Protein AF-A0A7C5I4R0-F1 (afdb_monomer_lite)

Radius of gyration: 15.07 Å; chains: 1; bounding box: 35×37×36 Å

pLDDT: mean 80.83, std 16.65, range [43.81, 98.0]

Organism: NCBI:txid2052148

Foldseek 3Di:
DLDDDDDADPWDWDWDDKDQDPQQWIKTWTWYCRVAPRDIWIKIFIDHNSRHTPDIDTHDDHPDDDDPDPDDDDDPDD

Structure (mmCIF, N/CA/C/O backbone):
data_AF-A0A7C5I4R0-F1
#
_entry.id   AF-A0A7C5I4R0-F1
#
loop_
_atom_site.group_PDB
_atom_site.id
_atom_site.type_symbol
_atom_site.label_atom_id
_atom_site.label_alt_id
_atom_site.label_comp_id
_atom_site.label_asym_id
_atom_site.label_entity_id
_atom_site.label_seq_id
_atom_site.pdbx_PDB_ins_code
_atom_site.Cartn_x
_atom_site.Cartn_y
_atom_site.Cartn_z
_atom_site.occupancy
_atom_site.B_iso_or_equiv
_atom_site.auth_seq_id
_atom_site.auth_comp_id
_atom_site.auth_asym_id
_atom_site.auth_atom_id
_atom_site.pdbx_PDB_model_num
ATOM 1 N N . MET A 1 1 ? -21.036 -12.657 0.731 1.00 52.31 1 MET A N 1
ATOM 2 C CA . MET A 1 1 ? -19.804 -12.004 0.240 1.00 52.31 1 MET A CA 1
ATOM 3 C C . MET A 1 1 ? -19.904 -10.546 0.654 1.00 52.31 1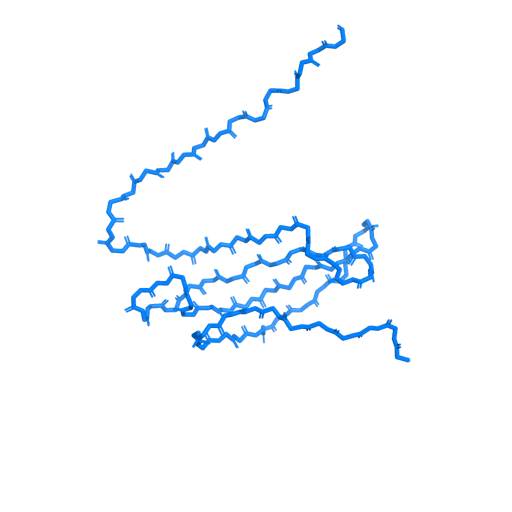 MET A C 1
ATOM 5 O O . MET A 1 1 ? -20.868 -9.922 0.236 1.00 52.31 1 MET A O 1
ATOM 9 N N . LEU A 1 2 ? -19.054 -10.063 1.572 1.00 74.06 2 LEU A N 1
ATOM 10 C CA . LEU A 1 2 ? -19.263 -8.749 2.208 1.00 74.06 2 LEU A CA 1
ATOM 11 C C . LEU A 1 2 ? -18.868 -7.583 1.280 1.00 74.06 2 LEU A C 1
ATOM 13 O O . LEU A 1 2 ? -19.587 -6.597 1.233 1.00 74.06 2 LEU A O 1
ATOM 17 N N . TRP A 1 3 ? -17.805 -7.727 0.480 1.00 86.44 3 TRP A N 1
ATOM 18 C CA . TRP A 1 3 ? -17.459 -6.847 -0.649 1.00 86.44 3 TRP A CA 1
ATOM 19 C C . TRP A 1 3 ? -16.286 -7.440 -1.450 1.00 86.44 3 TRP A C 1
ATOM 21 O O . TRP A 1 3 ? -15.628 -8.376 -0.997 1.00 86.44 3 TRP A O 1
ATOM 31 N N . TYR A 1 4 ? -16.021 -6.895 -2.641 1.00 85.81 4 TYR A N 1
ATOM 32 C CA . TYR A 1 4 ? -14.755 -7.072 -3.359 1.00 85.81 4 TYR A CA 1
ATOM 33 C C . TYR A 1 4 ? -14.305 -5.719 -3.928 1.00 85.81 4 TYR A C 1
ATOM 35 O O . TYR A 1 4 ? -15.134 -4.917 -4.364 1.00 85.81 4 TYR A O 1
ATOM 43 N N . LYS A 1 5 ? -12.999 -5.442 -3.880 1.00 87.00 5 LYS A N 1
ATOM 44 C CA . LYS A 1 5 ? -12.388 -4.203 -4.379 1.00 87.00 5 LYS A CA 1
ATOM 45 C C . LYS A 1 5 ? -11.058 -4.531 -5.042 1.00 87.00 5 LYS A C 1
ATOM 47 O O . LYS A 1 5 ? -10.352 -5.437 -4.607 1.00 87.00 5 LYS A O 1
ATOM 52 N N . THR A 1 6 ? -10.723 -3.776 -6.077 1.00 87.38 6 THR A N 1
ATOM 53 C CA . THR A 1 6 ? -9.434 -3.847 -6.766 1.00 87.38 6 THR A CA 1
ATOM 54 C C . THR A 1 6 ? -8.660 -2.571 -6.484 1.00 87.38 6 THR A C 1
ATOM 56 O O . THR A 1 6 ? -9.197 -1.477 -6.658 1.00 87.38 6 THR A O 1
ATOM 59 N N . PHE A 1 7 ? -7.406 -2.712 -6.062 1.00 84.31 7 PHE A N 1
ATOM 60 C CA . PHE A 1 7 ? -6.504 -1.594 -5.805 1.00 84.31 7 PHE A CA 1
ATOM 61 C C . PHE A 1 7 ? -5.270 -1.742 -6.686 1.00 84.31 7 PHE A C 1
ATOM 63 O O . PHE A 1 7 ? -4.650 -2.803 -6.694 1.00 84.31 7 PHE A O 1
ATOM 70 N N . GLY A 1 8 ? -4.944 -0.684 -7.420 1.00 78.19 8 GLY A N 1
ATOM 71 C CA . GLY A 1 8 ? -3.914 -0.691 -8.454 1.00 78.19 8 GLY A CA 1
ATOM 72 C C . GLY A 1 8 ? -4.292 0.218 -9.622 1.00 78.19 8 GLY A C 1
ATOM 73 O O . GLY A 1 8 ? -5.363 0.835 -9.608 1.00 78.19 8 GLY A O 1
ATOM 74 N N . TRP A 1 9 ? -3.411 0.316 -10.613 1.00 75.25 9 TRP A N 1
ATOM 75 C CA . TRP A 1 9 ? -3.630 1.075 -11.847 1.00 75.25 9 TRP A CA 1
ATOM 76 C C . TRP A 1 9 ? -3.209 0.257 -13.081 1.00 75.25 9 TRP A C 1
ATOM 78 O O . TRP A 1 9 ? -3.454 -0.941 -13.139 1.00 75.25 9 TRP A O 1
ATOM 88 N N . LEU A 1 10 ? -2.643 0.905 -14.104 1.00 73.06 10 LEU A N 1
ATOM 89 C CA . LEU A 1 10 ? -2.285 0.287 -15.389 1.00 73.06 10 LEU A CA 1
ATOM 90 C C . LEU A 1 10 ? -1.001 -0.568 -15.354 1.00 73.06 10 LEU A C 1
ATOM 92 O O . LEU A 1 10 ? -0.695 -1.217 -16.352 1.00 73.06 10 LEU A O 1
ATOM 96 N N . GLY A 1 11 ? -0.227 -0.532 -14.266 1.00 71.75 11 GLY A N 1
ATO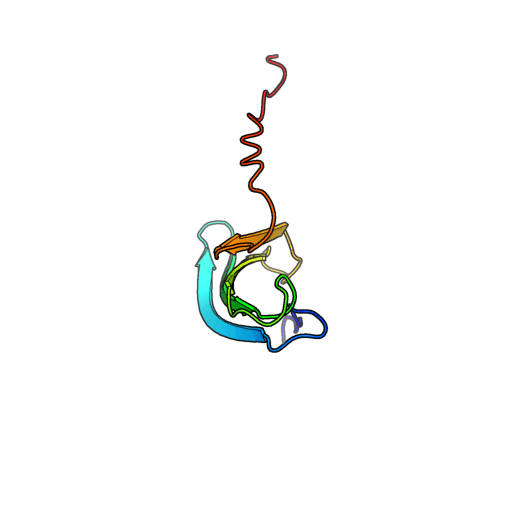M 97 C CA . GLY A 1 11 ? 1.019 -1.289 -14.112 1.00 71.75 11 GLY A CA 1
ATOM 98 C C . GLY A 1 11 ? 0.828 -2.664 -13.466 1.00 71.75 11 GLY A C 1
ATOM 99 O O . GLY A 1 11 ? -0.274 -3.048 -13.078 1.00 71.75 11 GLY A O 1
ATOM 100 N N . ASN A 1 12 ? 1.927 -3.415 -13.324 1.00 79.25 12 ASN A N 1
ATOM 101 C CA . ASN A 1 12 ? 1.909 -4.684 -12.599 1.00 79.25 12 ASN A CA 1
ATOM 102 C C . ASN A 1 12 ? 1.811 -4.427 -11.092 1.00 79.25 12 ASN A C 1
ATOM 104 O O . ASN A 1 12 ? 2.772 -3.987 -10.453 1.00 79.25 12 ASN A O 1
ATOM 108 N N . ASP A 1 13 ? 0.649 -4.746 -10.529 1.00 84.12 13 ASP A N 1
ATOM 109 C CA . ASP A 1 13 ? 0.363 -4.601 -9.109 1.00 84.12 13 ASP A CA 1
ATOM 110 C C . ASP A 1 13 ? 0.122 -5.981 -8.488 1.00 84.12 13 ASP A C 1
ATOM 112 O O . ASP A 1 13 ? -0.680 -6.780 -8.972 1.00 84.12 13 ASP A O 1
ATOM 116 N N . LEU A 1 14 ? 0.846 -6.285 -7.411 1.00 87.62 14 LEU A N 1
ATOM 117 C CA . LEU A 1 14 ? 0.785 -7.581 -6.735 1.00 87.62 14 LEU A CA 1
ATOM 118 C C . LEU A 1 14 ? 0.610 -7.37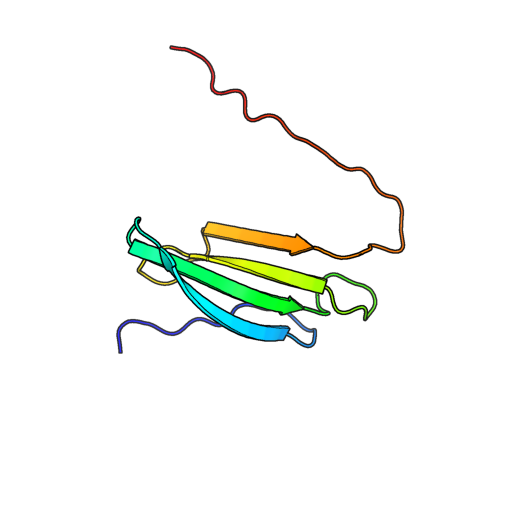3 -5.237 1.00 87.62 14 LEU A C 1
ATOM 120 O O . LEU A 1 14 ? 1.454 -6.752 -4.595 1.00 87.62 14 LEU A O 1
ATOM 124 N N . ALA A 1 15 ? -0.473 -7.917 -4.683 1.00 91.19 15 ALA A N 1
ATOM 125 C CA . ALA A 1 15 ? -0.676 -7.990 -3.242 1.00 91.19 15 ALA A CA 1
ATOM 126 C C . ALA A 1 15 ? 0.100 -9.183 -2.669 1.00 91.19 15 ALA A C 1
ATOM 128 O O . ALA A 1 15 ? 0.014 -10.294 -3.190 1.00 91.19 15 ALA A O 1
ATOM 129 N N . SER A 1 16 ? 0.833 -8.950 -1.583 1.00 94.19 16 SER A N 1
ATOM 130 C CA . SER A 1 16 ? 1.655 -9.969 -0.919 1.00 94.19 16 SER A CA 1
ATOM 131 C C . SER A 1 16 ? 1.107 -10.357 0.451 1.00 94.19 16 SER A C 1
ATOM 133 O O . SER A 1 16 ? 1.320 -11.479 0.900 1.00 94.19 16 SER A O 1
ATOM 135 N N . SER A 1 17 ? 0.436 -9.434 1.143 1.00 96.06 17 SER A N 1
ATOM 136 C CA . SER A 1 17 ? -0.119 -9.671 2.476 1.00 96.06 17 SER A CA 1
ATOM 137 C C . SER A 1 17 ? -1.306 -8.757 2.762 1.00 96.06 17 SER A C 1
ATOM 139 O O . SER A 1 17 ? -1.368 -7.628 2.268 1.00 96.06 17 SER A O 1
ATOM 141 N N . VAL A 1 18 ? -2.227 -9.244 3.591 1.00 96.31 18 VAL A N 1
ATOM 142 C CA . VAL A 1 18 ? -3.357 -8.487 4.128 1.00 96.31 18 VAL A CA 1
ATOM 143 C C . VAL A 1 18 ? -3.508 -8.781 5.616 1.00 96.31 18 VAL A C 1
ATOM 145 O O . VAL A 1 18 ? -3.397 -9.926 6.046 1.00 96.31 18 VAL A O 1
ATOM 148 N N . GLN A 1 19 ? -3.778 -7.742 6.401 1.00 98.00 19 GLN A N 1
ATOM 149 C CA . GLN A 1 19 ? -3.983 -7.839 7.841 1.00 98.00 19 GLN A CA 1
ATOM 150 C C . GLN A 1 19 ? -5.136 -6.930 8.266 1.00 98.00 19 GLN A C 1
ATOM 152 O O . GLN A 1 19 ? -5.139 -5.740 7.949 1.00 98.00 19 GLN A O 1
ATOM 157 N N . GLN A 1 20 ? -6.102 -7.471 9.013 1.00 97.44 20 GLN 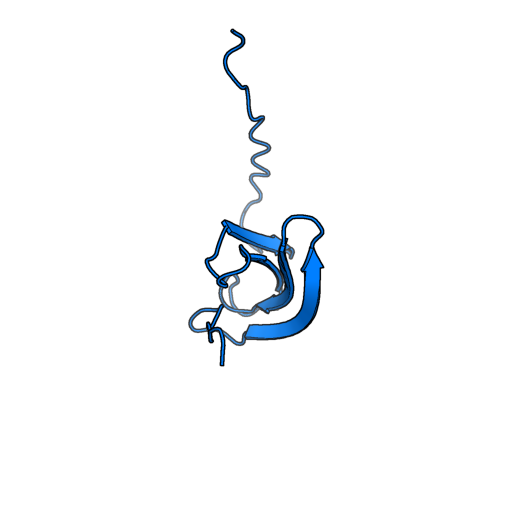A N 1
ATOM 158 C CA . GLN A 1 20 ? -7.122 -6.644 9.657 1.00 97.44 20 GLN A CA 1
ATOM 159 C C . GLN A 1 20 ? -6.478 -5.806 10.768 1.00 97.44 20 GLN A C 1
ATOM 161 O O . GLN A 1 20 ? -5.631 -6.300 11.519 1.00 97.44 20 GLN A O 1
ATOM 166 N N . THR A 1 21 ? -6.874 -4.544 10.869 1.00 97.25 21 THR A N 1
ATOM 167 C CA . THR A 1 21 ? -6.405 -3.596 11.881 1.00 97.25 21 THR A CA 1
ATOM 168 C C . THR A 1 21 ? -7.383 -3.489 13.049 1.00 97.25 21 THR A C 1
ATOM 170 O O . THR A 1 21 ? -8.556 -3.835 12.939 1.00 97.25 21 THR A O 1
ATOM 173 N N . GLN A 1 22 ? -6.905 -2.977 14.185 1.00 97.62 22 GLN A N 1
ATOM 174 C CA . GLN A 1 22 ? -7.703 -2.864 15.417 1.00 97.62 22 GLN A CA 1
ATOM 175 C C . GLN A 1 22 ? -8.916 -1.929 15.285 1.00 97.62 22 GLN A C 1
ATOM 177 O O . GLN A 1 22 ? -9.899 -2.101 15.994 1.00 97.62 22 GLN A O 1
ATOM 182 N N . ASP A 1 23 ? -8.860 -0.965 14.364 1.00 97.44 23 ASP A N 1
ATOM 183 C CA . ASP A 1 23 ? -9.965 -0.054 14.033 1.00 97.44 23 ASP A CA 1
ATOM 184 C C . ASP A 1 23 ? -11.031 -0.691 13.112 1.00 97.44 23 ASP A C 1
ATOM 186 O O . ASP A 1 23 ? -11.932 0.000 12.646 1.00 97.44 23 ASP A O 1
ATOM 190 N N . GLY A 1 24 ? -10.924 -1.991 12.817 1.00 96.56 24 GLY A N 1
ATOM 191 C CA . GLY A 1 24 ? -11.885 -2.737 12.005 1.00 96.56 24 GLY A CA 1
ATOM 192 C C . GLY A 1 24 ? -11.653 -2.675 10.493 1.00 96.56 24 GLY A C 1
ATOM 193 O O . GLY A 1 24 ? -12.374 -3.348 9.761 1.00 96.56 24 GLY A O 1
ATOM 194 N N . GLY A 1 25 ? -10.655 -1.924 10.016 1.00 97.25 25 GLY A N 1
ATOM 195 C CA . GLY A 1 25 ? -10.265 -1.905 8.602 1.00 97.25 25 GLY A CA 1
ATOM 196 C C . GLY A 1 25 ? -9.175 -2.916 8.232 1.00 97.25 25 GLY A C 1
ATOM 197 O O . GLY A 1 25 ? -8.909 -3.863 8.970 1.00 97.25 25 GLY A O 1
ATOM 198 N N . TYR A 1 26 ? -8.503 -2.692 7.098 1.00 97.12 26 TYR A N 1
ATOM 199 C CA . TYR A 1 26 ? -7.447 -3.583 6.598 1.00 97.12 26 TYR A CA 1
ATOM 200 C C . TYR A 1 26 ? -6.204 -2.815 6.148 1.00 97.12 26 TYR A C 1
ATOM 202 O O . TYR A 1 26 ? -6.304 -1.726 5.584 1.00 97.12 26 TYR A O 1
ATOM 210 N N . ILE A 1 27 ? -5.029 -3.401 6.373 1.00 97.62 27 ILE A N 1
ATOM 211 C CA . ILE A 1 27 ? -3.764 -3.014 5.745 1.00 97.62 27 ILE A CA 1
ATOM 212 C C . ILE A 1 27 ? -3.406 -4.070 4.708 1.00 97.62 27 ILE A C 1
ATOM 214 O O . ILE A 1 27 ? -3.390 -5.261 5.017 1.00 97.62 27 ILE A O 1
ATOM 218 N N . ILE A 1 28 ? -3.095 -3.629 3.494 1.00 97.00 28 ILE A N 1
ATOM 219 C CA . ILE A 1 28 ? -2.638 -4.479 2.395 1.00 97.00 28 ILE A CA 1
ATOM 220 C C . ILE A 1 28 ? -1.242 -4.009 2.002 1.00 97.00 28 ILE A C 1
ATOM 222 O 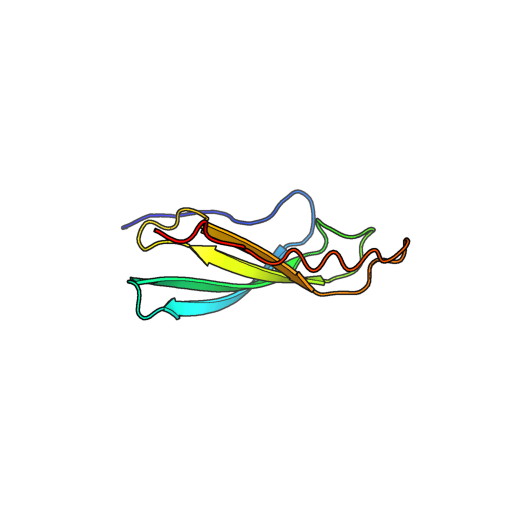O . ILE A 1 28 ? -1.025 -2.819 1.765 1.00 97.00 28 ILE A O 1
ATOM 226 N N . ALA A 1 29 ? -0.300 -4.943 1.945 1.00 96.06 29 ALA A N 1
ATOM 227 C CA . ALA A 1 29 ? 1.063 -4.703 1.500 1.00 96.06 29 ALA A CA 1
ATOM 228 C C . ALA A 1 29 ? 1.328 -5.479 0.213 1.00 96.06 29 ALA A C 1
ATOM 230 O O . ALA A 1 29 ? 0.931 -6.638 0.065 1.00 96.06 29 ALA A O 1
ATOM 231 N N . GLY A 1 30 ? 2.028 -4.843 -0.712 1.00 93.94 30 GLY A N 1
ATOM 232 C CA . GLY A 1 30 ? 2.335 -5.415 -2.006 1.00 93.94 30 GLY A CA 1
ATOM 233 C C . GLY A 1 30 ? 3.376 -4.601 -2.746 1.00 93.94 30 GLY A C 1
ATOM 234 O O . GLY A 1 30 ? 4.144 -3.837 -2.159 1.00 93.94 30 GLY A O 1
ATOM 235 N N . THR A 1 31 ? 3.382 -4.758 -4.056 1.00 91.50 31 THR A N 1
ATOM 236 C CA . THR A 1 31 ? 4.252 -4.019 -4.958 1.00 91.50 31 THR A CA 1
ATOM 237 C C . THR A 1 31 ? 3.465 -3.425 -6.105 1.00 91.50 31 THR A C 1
ATOM 239 O O . THR A 1 31 ? 2.482 -4.025 -6.534 1.00 91.50 31 THR A O 1
ATOM 242 N N . THR A 1 32 ? 3.945 -2.306 -6.627 1.00 89.44 32 THR A N 1
ATOM 243 C CA . THR A 1 32 ? 3.356 -1.596 -7.755 1.00 89.44 32 THR A CA 1
ATOM 244 C C . THR A 1 32 ? 4.435 -1.105 -8.708 1.00 89.44 32 THR A C 1
ATOM 246 O O . THR A 1 32 ? 5.462 -0.584 -8.276 1.00 89.44 32 THR A O 1
ATOM 249 N N . GLU A 1 33 ? 4.198 -1.254 -10.005 1.00 87.31 33 GLU A N 1
ATOM 250 C CA . GLU A 1 33 ? 4.967 -0.589 -11.070 1.00 87.31 33 GLU A CA 1
ATOM 251 C C . GLU A 1 33 ? 4.217 0.637 -11.620 1.00 87.31 33 GLU A C 1
ATOM 253 O O . GLU A 1 33 ? 4.746 1.395 -12.425 1.00 87.31 33 GLU A O 1
ATOM 258 N N . SER A 1 34 ? 2.986 0.873 -11.153 1.00 80.44 34 SER A N 1
ATOM 259 C CA . SER A 1 34 ? 2.085 1.916 -11.658 1.00 80.44 34 SER A CA 1
ATOM 260 C C . SER A 1 34 ? 2.538 3.351 -11.351 1.00 80.44 34 SER A C 1
ATOM 262 O O . SER A 1 34 ? 2.067 4.292 -11.986 1.00 80.44 34 SER A O 1
ATOM 264 N N . TYR A 1 35 ? 3.421 3.542 -10.366 1.00 74.19 35 TYR A N 1
ATOM 265 C CA . TYR A 1 35 ? 3.832 4.866 -9.863 1.00 74.19 35 TYR A CA 1
ATOM 266 C C . TYR A 1 35 ? 5.305 5.204 -10.137 1.00 74.19 35 TYR A C 1
ATOM 268 O O . TYR A 1 35 ? 5.839 6.187 -9.609 1.00 74.19 35 TYR A O 1
ATOM 276 N N . SER A 1 36 ? 5.957 4.400 -10.970 1.00 71.62 36 SER A N 1
ATOM 277 C CA . SER A 1 36 ? 7.345 4.544 -11.394 1.00 71.62 36 SER A CA 1
ATOM 278 C C . SER A 1 36 ? 7.444 4.385 -12.916 1.00 71.62 36 SER A C 1
ATOM 280 O O . SER A 1 36 ? 6.483 4.005 -13.583 1.00 71.62 36 SER A O 1
ATOM 282 N N . ARG A 1 37 ? 8.618 4.656 -13.496 1.00 72.88 37 ARG A N 1
ATOM 283 C CA . ARG A 1 37 ? 8.885 4.388 -14.920 1.00 72.88 37 ARG A CA 1
ATOM 284 C C . ARG A 1 37 ? 9.274 2.918 -15.155 1.00 72.88 37 ARG A C 1
ATOM 286 O O . ARG A 1 37 ? 10.254 2.650 -15.840 1.00 72.88 37 ARG A O 1
ATOM 293 N N . GLY A 1 38 ? 8.516 1.986 -14.573 1.00 72.19 38 GLY A N 1
ATOM 294 C CA . GLY A 1 38 ? 8.743 0.537 -14.683 1.00 72.19 38 GLY A CA 1
ATOM 295 C C . GLY A 1 38 ? 9.502 -0.103 -13.514 1.00 72.19 38 GLY A C 1
ATOM 296 O O . GLY A 1 38 ? 9.699 -1.313 -13.519 1.00 72.19 38 GLY A O 1
ATOM 297 N N . ASP A 1 39 ? 9.891 0.667 -12.494 1.00 79.88 39 ASP A N 1
ATOM 298 C CA . ASP A 1 39 ? 10.541 0.127 -11.295 1.00 79.88 39 ASP A CA 1
ATOM 299 C C . ASP A 1 39 ? 9.534 -0.340 -10.249 1.00 79.88 39 ASP A C 1
ATOM 301 O O . ASP A 1 39 ? 8.629 0.386 -9.833 1.00 79.88 39 ASP A O 1
ATOM 305 N N . ARG A 1 40 ? 9.733 -1.535 -9.720 1.00 85.44 40 ARG A N 1
ATOM 306 C CA . ARG A 1 40 ? 8.840 -2.078 -8.704 1.00 85.44 40 ARG A CA 1
ATOM 307 C C . ARG A 1 40 ? 8.998 -1.341 -7.369 1.00 85.44 40 ARG A C 1
ATOM 309 O O . ARG A 1 40 ? 10.043 -1.411 -6.728 1.00 85.44 40 ARG A O 1
ATOM 316 N N . GLN A 1 41 ? 7.944 -0.661 -6.927 1.00 88.19 41 GLN A N 1
ATOM 317 C CA . GLN A 1 41 ? 7.870 0.028 -5.635 1.00 88.19 41 GLN A CA 1
ATOM 318 C C . GLN A 1 41 ? 7.030 -0.779 -4.645 1.00 88.19 41 GLN A C 1
ATOM 320 O O . GLN A 1 41 ? 6.118 -1.503 -5.039 1.00 88.19 41 GLN A O 1
ATOM 325 N N . VAL A 1 42 ? 7.291 -0.641 -3.346 1.00 91.06 42 VAL A N 1
ATOM 326 C CA . VAL A 1 42 ? 6.387 -1.138 -2.299 1.00 91.06 42 VAL A CA 1
ATOM 327 C C . VAL A 1 42 ? 5.098 -0.331 -2.351 1.00 91.06 42 VAL A C 1
ATOM 329 O O . VAL A 1 42 ? 5.148 0.896 -2.424 1.00 91.06 42 VAL A O 1
ATOM 332 N N . TYR A 1 43 ? 3.957 -1.006 -2.256 1.00 92.00 43 TYR A N 1
ATOM 333 C CA . TYR A 1 43 ? 2.638 -0.394 -2.198 1.00 92.00 43 TYR A CA 1
ATOM 334 C C . TYR A 1 43 ? 1.939 -0.783 -0.898 1.00 92.00 43 TYR A C 1
ATOM 336 O O . TYR A 1 43 ? 1.747 -1.966 -0.619 1.00 92.00 43 TYR A O 1
ATOM 344 N N . LEU A 1 44 ? 1.587 0.216 -0.091 1.00 95.25 44 LEU A N 1
ATOM 345 C CA . LEU A 1 44 ? 0.887 0.037 1.174 1.00 95.25 44 LEU A CA 1
ATOM 346 C C . LEU A 1 44 ? -0.472 0.726 1.097 1.00 95.25 44 LEU A C 1
ATOM 348 O O . LEU A 1 44 ? -0.540 1.924 0.830 1.00 95.25 44 LEU A O 1
ATOM 352 N N . ILE A 1 45 ? -1.538 -0.019 1.354 1.00 95.69 45 ILE A N 1
ATOM 353 C CA . ILE A 1 45 ? -2.924 0.447 1.285 1.00 95.69 45 ILE A CA 1
ATOM 354 C C . ILE A 1 45 ? -3.575 0.272 2.654 1.00 95.69 45 ILE A C 1
ATOM 356 O O . ILE A 1 45 ? -3.377 -0.751 3.310 1.00 95.69 45 ILE A O 1
ATOM 360 N N . LYS A 1 46 ? -4.395 1.245 3.052 1.00 97.44 46 LYS A N 1
ATOM 361 C CA . LYS A 1 46 ? -5.286 1.165 4.209 1.00 97.44 46 LYS A CA 1
ATOM 362 C C . LYS A 1 46 ? -6.727 1.375 3.771 1.00 97.44 46 LYS A C 1
ATOM 364 O O . LYS A 1 46 ? -7.025 2.359 3.092 1.00 97.44 46 LYS A O 1
ATOM 369 N N . THR A 1 47 ? -7.614 0.491 4.211 1.00 97.62 47 THR A N 1
ATOM 370 C CA . THR A 1 47 ? -9.063 0.618 4.030 1.00 97.62 47 THR A CA 1
ATOM 371 C C . THR A 1 47 ? -9.801 0.731 5.362 1.00 97.62 47 THR A C 1
ATOM 373 O O . THR A 1 47 ? -9.246 0.435 6.430 1.00 97.62 47 THR A O 1
ATOM 376 N N . ASP A 1 48 ? -11.069 1.123 5.291 1.00 97.12 48 ASP A N 1
ATOM 377 C CA . ASP A 1 48 ? -12.052 0.852 6.341 1.00 97.12 48 ASP A CA 1
ATOM 378 C C . ASP A 1 48 ? -12.523 -0.623 6.299 1.00 97.12 48 ASP A C 1
ATOM 380 O O . ASP A 1 48 ? -11.959 -1.447 5.565 1.00 97.12 48 ASP A O 1
ATOM 384 N N . GLY A 1 49 ? -13.519 -0.968 7.123 1.00 95.94 49 GLY A N 1
ATOM 385 C CA . GLY A 1 49 ? -14.095 -2.319 7.191 1.00 95.94 49 GLY A CA 1
ATOM 386 C C . GLY A 1 49 ? -14.910 -2.727 5.957 1.00 95.94 49 GLY A C 1
ATOM 387 O O . GLY A 1 49 ? -15.029 -3.919 5.666 1.00 95.94 49 GLY A O 1
ATOM 388 N N . ASP A 1 50 ? -15.395 -1.753 5.185 1.00 95.38 50 ASP A N 1
ATOM 389 C CA . ASP A 1 50 ? -16.167 -1.949 3.950 1.00 95.38 50 ASP A CA 1
ATOM 390 C C . ASP A 1 50 ? -15.272 -1.976 2.695 1.00 95.38 50 ASP A C 1
ATOM 392 O O . ASP A 1 50 ? -15.746 -2.070 1.558 1.00 95.38 50 ASP A O 1
ATOM 396 N N . GLY A 1 51 ? -13.953 -1.894 2.892 1.00 93.94 51 GLY A N 1
ATOM 397 C CA . GLY A 1 51 ? -12.969 -1.907 1.819 1.00 93.94 51 GLY A CA 1
ATOM 398 C C . GLY A 1 51 ? -12.844 -0.573 1.086 1.00 93.94 51 GLY A C 1
ATOM 399 O O . GLY A 1 51 ? -12.282 -0.535 -0.007 1.00 93.94 51 GLY A O 1
ATOM 400 N N . ASN A 1 52 ? -13.343 0.537 1.626 1.00 95.12 52 ASN A N 1
ATOM 401 C CA . ASN A 1 52 ? -13.103 1.848 1.027 1.00 95.12 52 ASN A CA 1
ATOM 402 C C . ASN A 1 52 ? -11.684 2.315 1.346 1.00 95.12 52 ASN A C 1
ATOM 404 O O . ASN A 1 52 ? -11.210 2.203 2.477 1.00 95.12 52 ASN A O 1
ATOM 408 N N . LEU A 1 53 ? -11.000 2.848 0.333 1.00 94.94 53 LEU A N 1
ATOM 409 C CA . LEU A 1 53 ? -9.640 3.357 0.460 1.00 94.94 53 LEU A CA 1
ATOM 410 C C . LEU A 1 53 ? -9.608 4.568 1.398 1.00 94.94 53 LEU A C 1
ATOM 412 O O . LEU A 1 53 ? -10.225 5.590 1.108 1.00 94.94 53 LEU A O 1
ATOM 416 N N . LEU A 1 54 ? -8.837 4.472 2.478 1.00 96.44 54 LEU A N 1
ATOM 417 C CA . LEU A 1 54 ? -8.563 5.600 3.369 1.00 96.44 54 LEU A CA 1
ATOM 418 C C . LEU A 1 54 ? -7.291 6.328 2.938 1.00 96.44 54 LEU A C 1
ATOM 420 O O . LEU A 1 54 ? -7.270 7.552 2.839 1.00 96.44 54 LEU A O 1
ATOM 424 N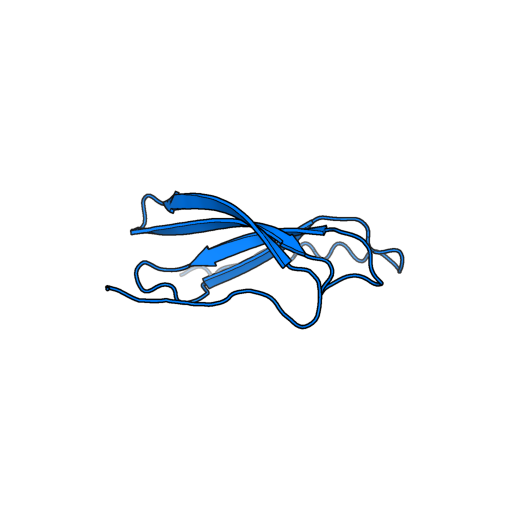 N . TRP A 1 55 ? -6.222 5.578 2.667 1.00 95.38 55 TRP A N 1
ATOM 425 C CA . TRP A 1 55 ? -4.985 6.115 2.107 1.00 95.38 55 TRP A CA 1
ATOM 426 C C . TRP A 1 55 ? -4.145 5.015 1.463 1.00 95.38 55 TRP A C 1
ATOM 428 O O . TRP A 1 55 ? -4.298 3.828 1.753 1.00 95.38 55 TRP A O 1
ATOM 438 N N . HIS A 1 56 ? -3.196 5.432 0.628 1.00 93.50 56 HIS A N 1
ATOM 439 C CA . HIS A 1 56 ? -2.124 4.575 0.144 1.00 93.50 56 HIS A CA 1
ATOM 440 C C . HIS A 1 56 ? -0.772 5.294 0.208 1.00 93.50 56 HIS A C 1
ATOM 442 O O . HIS A 1 56 ? -0.700 6.525 0.240 1.00 93.50 56 HIS A O 1
ATOM 448 N N . LYS A 1 57 ? 0.310 4.520 0.246 1.00 91.19 57 LYS A N 1
ATOM 449 C CA . LYS A 1 57 ? 1.693 5.000 0.200 1.00 91.19 57 LYS A CA 1
ATOM 450 C C . LYS A 1 57 ? 2.509 4.116 -0.726 1.00 91.19 57 LYS A C 1
ATOM 452 O O . LYS A 1 57 ? 2.315 2.902 -0.742 1.00 91.19 57 LYS A O 1
ATOM 457 N N . THR A 1 58 ? 3.431 4.727 -1.457 1.00 89.31 58 THR A N 1
ATOM 458 C CA . THR A 1 58 ? 4.449 4.002 -2.212 1.00 89.31 58 THR A CA 1
ATOM 459 C C . THR A 1 58 ? 5.823 4.270 -1.621 1.00 89.31 58 THR A C 1
ATOM 461 O O . THR A 1 58 ? 6.117 5.391 -1.201 1.00 89.31 58 THR A O 1
ATOM 464 N N . PHE A 1 59 ? 6.655 3.233 -1.557 1.00 86.31 59 PHE A N 1
ATOM 465 C CA . PHE A 1 59 ? 8.036 3.342 -1.098 1.00 86.31 59 PHE A CA 1
ATOM 466 C C . PHE A 1 59 ? 8.964 2.707 -2.126 1.00 86.31 59 PHE A C 1
ATOM 468 O O . PHE A 1 59 ? 8.814 1.544 -2.492 1.00 86.31 59 PHE A O 1
ATOM 475 N N . GLY A 1 60 ? 9.924 3.484 -2.597 1.00 80.50 60 GLY A N 1
ATOM 476 C CA . GLY A 1 60 ? 10.875 3.090 -3.624 1.00 80.50 60 GLY A CA 1
ATOM 477 C C . GLY A 1 60 ? 11.572 4.329 -4.159 1.00 80.50 60 GLY A C 1
ATOM 478 O O . GLY A 1 60 ? 11.158 5.456 -3.871 1.00 80.50 60 GLY A O 1
ATOM 479 N N . TRP A 1 61 ? 12.646 4.136 -4.912 1.00 66.75 61 TRP A N 1
ATOM 480 C CA . TRP A 1 61 ? 13.345 5.261 -5.510 1.00 66.75 61 TRP A CA 1
ATOM 481 C C . TRP A 1 61 ? 12.538 5.820 -6.681 1.00 66.75 61 TRP A C 1
ATOM 483 O O . TRP A 1 61 ? 11.992 5.083 -7.502 1.00 66.75 61 TRP A O 1
ATOM 493 N N . LYS A 1 62 ? 12.431 7.147 -6.727 1.00 64.19 62 LYS A N 1
ATOM 494 C CA . LYS A 1 62 ? 12.040 7.873 -7.929 1.00 64.19 62 LYS A CA 1
ATOM 495 C C . LYS A 1 62 ? 13.332 8.363 -8.561 1.00 64.19 62 LYS A C 1
ATOM 497 O O . LYS A 1 62 ? 14.093 9.066 -7.905 1.00 64.19 62 LYS A O 1
ATOM 502 N N . TYR A 1 63 ? 13.579 7.990 -9.811 1.00 58.00 63 TYR A N 1
ATOM 503 C CA . TYR A 1 63 ? 14.755 8.447 -10.553 1.00 58.00 63 TYR A CA 1
ATOM 504 C C . TYR A 1 63 ? 14.725 9.941 -10.916 1.00 58.00 63 TYR A C 1
ATOM 506 O O . TYR A 1 63 ? 15.661 10.419 -11.543 1.00 58.00 63 TYR A O 1
ATOM 514 N N . GLU A 1 64 ? 13.708 10.702 -10.507 1.00 54.59 64 GLU A N 1
ATOM 515 C CA . GLU A 1 64 ? 13.658 12.144 -10.745 1.00 54.59 64 GLU A CA 1
ATOM 516 C C . GLU A 1 64 ? 13.323 12.891 -9.446 1.00 54.59 64 GLU A C 1
ATOM 518 O O . GLU A 1 64 ? 12.508 12.431 -8.644 1.00 54.59 64 GLU A O 1
ATOM 523 N N . GLU A 1 65 ? 14.071 13.979 -9.251 1.00 50.50 65 GLU A N 1
ATOM 524 C CA . GLU A 1 65 ? 14.262 14.846 -8.083 1.00 50.50 65 GLU A CA 1
ATOM 525 C C . GLU A 1 65 ? 13.332 14.654 -6.878 1.00 50.50 65 GLU A C 1
ATOM 527 O O . GLU A 1 65 ? 12.108 14.778 -6.905 1.00 50.50 65 GLU A O 1
ATOM 532 N N . THR A 1 66 ? 13.988 14.385 -5.754 1.00 48.41 66 THR A N 1
ATOM 533 C CA . THR A 1 66 ? 13.376 14.203 -4.449 1.00 48.41 66 THR A CA 1
ATOM 534 C C . THR A 1 66 ? 13.073 15.561 -3.817 1.00 48.41 66 THR A C 1
ATOM 536 O O . THR A 1 66 ? 13.965 16.189 -3.256 1.00 48.41 66 THR A O 1
ATOM 539 N N . GLU A 1 67 ? 11.806 15.970 -3.787 1.00 43.81 67 GLU A N 1
ATOM 540 C CA . GLU A 1 67 ? 11.308 16.775 -2.668 1.00 43.81 67 GLU A CA 1
ATOM 541 C C . GLU A 1 67 ? 10.650 15.838 -1.648 1.00 43.81 67 GLU A C 1
ATOM 543 O O . GLU A 1 67 ? 9.525 15.364 -1.833 1.00 43.81 67 GLU A O 1
ATOM 548 N N . ILE A 1 68 ? 11.344 15.549 -0.541 1.00 52.16 68 ILE A N 1
ATOM 549 C CA . ILE A 1 68 ? 10.697 14.942 0.630 1.00 52.16 68 ILE A CA 1
ATOM 550 C C . ILE A 1 68 ? 9.841 16.026 1.292 1.00 52.16 68 ILE A C 1
ATOM 552 O O . ILE A 1 68 ? 10.298 16.750 2.176 1.00 52.16 68 ILE A O 1
ATOM 556 N N . LEU A 1 69 ? 8.578 16.145 0.885 1.00 53.53 69 LEU A N 1
ATOM 557 C CA . LEU A 1 69 ? 7.626 17.024 1.562 1.00 53.53 69 LEU A CA 1
ATOM 558 C C . LEU A 1 69 ? 7.130 16.365 2.856 1.00 53.53 69 LEU A C 1
ATOM 560 O O . LEU A 1 69 ? 6.131 15.643 2.871 1.00 53.53 69 LEU A O 1
ATOM 564 N N . VAL A 1 70 ? 7.798 16.652 3.976 1.00 57.00 70 VAL A N 1
ATOM 565 C CA . VAL A 1 70 ? 7.246 16.388 5.314 1.00 57.00 70 VAL A CA 1
ATOM 566 C C . VAL A 1 70 ? 6.235 17.488 5.643 1.00 57.00 70 VAL A C 1
ATOM 568 O O . VAL A 1 70 ? 6.586 18.534 6.187 1.00 57.00 70 VAL A O 1
ATOM 571 N N . LYS A 1 71 ? 4.954 17.270 5.325 1.00 60.62 71 LYS A N 1
ATOM 572 C CA . LYS A 1 71 ? 3.879 18.154 5.799 1.00 60.62 71 LYS A CA 1
ATOM 573 C C . LYS A 1 71 ? 3.501 17.768 7.229 1.00 60.62 71 LYS A C 1
ATOM 575 O O . LYS A 1 71 ? 2.976 16.682 7.467 1.00 60.62 71 LYS A O 1
ATOM 580 N N . ARG A 1 72 ? 3.770 18.657 8.189 1.00 50.62 72 ARG A N 1
ATOM 581 C CA . ARG A 1 72 ? 3.232 18.540 9.552 1.00 50.62 72 ARG A CA 1
ATOM 582 C C . ARG A 1 72 ? 1.729 18.825 9.509 1.00 50.62 72 ARG A C 1
ATOM 584 O O . ARG A 1 72 ? 1.319 19.865 9.005 1.00 50.62 72 ARG A O 1
ATOM 591 N N . SER A 1 73 ? 0.921 17.918 10.051 1.00 55.50 73 SER A N 1
ATOM 592 C CA . SER A 1 73 ? -0.484 18.193 10.356 1.00 55.50 73 SER A CA 1
ATOM 593 C C . SER A 1 73 ? -0.534 19.074 11.601 1.00 55.50 73 SER A C 1
ATOM 595 O O . SER A 1 73 ? -0.327 18.580 12.707 1.00 55.50 73 SER A O 1
ATOM 597 N N . THR A 1 74 ? -0.778 20.371 11.444 1.00 56.97 74 THR A N 1
ATOM 598 C CA . THR A 1 74 ? -1.175 21.222 12.570 1.00 56.97 74 THR A CA 1
ATOM 599 C C . THR A 1 74 ? -2.694 21.217 12.657 1.00 56.97 74 THR A C 1
ATOM 601 O O . THR A 1 74 ? -3.364 21.815 11.817 1.00 56.97 74 THR A O 1
ATOM 604 N N . SER A 1 75 ? -3.241 20.546 13.668 1.00 59.31 75 SER A N 1
ATOM 605 C CA . SER A 1 75 ? -4.620 20.800 14.086 1.00 59.31 75 SER A CA 1
ATOM 606 C C . SER A 1 75 ? -4.682 22.214 14.675 1.00 59.31 75 SER A C 1
ATOM 608 O O . SER A 1 75 ? -3.828 22.532 15.508 1.00 59.31 75 SER A O 1
ATOM 610 N N . PRO A 1 76 ? -5.646 23.073 14.297 1.00 50.75 76 PRO A N 1
ATOM 611 C CA . PRO A 1 76 ? -5.909 24.285 15.059 1.00 50.75 76 PRO A CA 1
ATOM 612 C C . PRO A 1 76 ? -6.329 23.853 16.467 1.00 50.75 76 PRO A C 1
ATOM 614 O O . PRO A 1 76 ? -7.260 23.058 16.620 1.00 50.75 76 PRO A O 1
ATOM 617 N N . GLY A 1 77 ? -5.590 24.303 17.481 1.00 58.69 77 GLY A N 1
ATOM 618 C CA . GLY A 1 77 ? -5.990 24.129 18.875 1.00 58.69 77 GLY A CA 1
ATOM 619 C C . GLY A 1 77 ? -7.370 24.746 19.111 1.00 58.69 77 GLY A C 1
ATOM 620 O O . GLY A 1 77 ? -7.731 25.717 18.446 1.00 58.69 77 GLY A O 1
ATOM 621 N N . ARG A 1 78 ? -8.135 24.130 20.017 1.00 48.47 78 ARG A N 1
ATOM 622 C CA . ARG A 1 78 ? -9.374 24.703 20.560 1.00 48.47 78 ARG A CA 1
ATOM 623 C C . ARG A 1 78 ? -9.123 26.050 21.221 1.00 48.47 78 ARG A C 1
ATOM 625 O O . ARG A 1 78 ? -8.057 26.180 21.863 1.00 48.47 78 ARG A O 1
#

Secondary structure (DSSP, 8-state):
---------SS-EEEEEEEE-TTS-EEEEEEESTTTTS--EEEEEEE-TT--EEEEEEES--SS----------PPP-

Sequence (78 aa):
MLWYKTFGWLGNDLASSVQQTQDGGYIIAGTTESYSRGDRQVYLIKTDGDGNLLWHKTFGWKYEETEILVKRSTSPGR